Protein AF-B4WHK4-F1 (afdb_monomer_lite)

Foldseek 3Di:
DDDDDDDDDDDPDDDDDPPDPPPDPQPKDFLDAAPVRWTKIWRPAQWDAPALQKIWTWIDTNRDIFTWIWRLPDQIWIAGPVVRDIGGDPDSSNSSVNQLNNQLSNLVDCPPDDFDKDKWWQDDPQWFWASGVVHDTLDTDHDGDIFIWGDDGPQWTWGCVSVGITITGVVRIHD

pLDDT: mean 80.46, std 17.61, range [37.16, 96.94]

Radius of gyration: 24.94 Å; chains: 1; bounding box: 74×71×62 Å

Sequence (175 aa):
MNSISKLFASCIGLTVGYAAPAIAQSNTYYAGQATGGQSVVVDLDSIYSIDRDDTRFIYFFAGEPIPSQAHCAGGGAWTTLDDGIVRTPQSQATRNMLNVVCSYSTYESAAPSVVSRQAALVNAPPSNIRATPNGRILCTIRTRSYIDVYGYSAGWYSTDACSQAGVIHESQVQF

Secondary structure (DSSP, 8-state):
---------------------------EEEEEE-TTS-EEEEEEEEEEESSSSEEEEEEEETTEEEEEEEETTTT-EEEETTT--EE---SHHHHHHHHHHHHTGGGG---SSSSPEEEEEE-SSSEEEESSTTS-EEEEE-S--EEEEEEEETTEEEE-TTSS-EEEEGGGEE-

Structure (mmCIF, N/CA/C/O backbone):
data_AF-B4WHK4-F1
#
_entry.id   AF-B4WHK4-F1
#
loop_
_atom_site.group_PDB
_atom_site.id
_atom_site.type_symbol
_atom_site.label_atom_id
_atom_site.label_alt_id
_atom_site.label_comp_id
_atom_site.label_asym_id
_atom_site.label_entity_id
_atom_site.label_seq_id
_atom_site.pdbx_PDB_ins_code
_atom_site.Cartn_x
_atom_site.Cartn_y
_atom_sit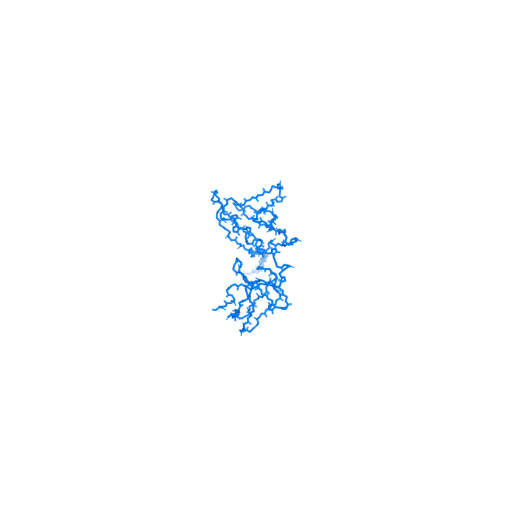e.Cartn_z
_atom_site.occupancy
_atom_site.B_iso_or_equiv
_atom_site.auth_seq_id
_atom_site.auth_comp_id
_atom_site.auth_asym_id
_atom_site.auth_atom_id
_atom_site.pdbx_PDB_model_num
ATOM 1 N N . MET A 1 1 ? -51.628 -58.028 -39.550 1.00 39.06 1 MET A N 1
ATOM 2 C CA . MET A 1 1 ? -50.495 -57.579 -40.385 1.00 39.06 1 MET A CA 1
ATOM 3 C C . MET A 1 1 ? -50.449 -56.058 -40.348 1.00 39.06 1 MET A C 1
ATOM 5 O O . MET A 1 1 ? -51.436 -55.439 -40.707 1.00 39.06 1 MET A O 1
ATOM 9 N N . ASN A 1 2 ? -49.319 -55.536 -39.862 1.00 40.66 2 ASN A N 1
ATOM 10 C CA . ASN A 1 2 ? -48.691 -54.223 -40.076 1.00 40.66 2 ASN A CA 1
ATOM 11 C C . ASN A 1 2 ? -49.463 -52.923 -39.772 1.00 40.66 2 ASN A C 1
ATOM 13 O O . ASN A 1 2 ? -50.357 -52.547 -40.514 1.00 40.66 2 ASN A O 1
ATOM 17 N N . SER A 1 3 ? -48.956 -52.129 -38.817 1.00 37.16 3 SER A N 1
ATOM 18 C CA . SER A 1 3 ? -48.215 -50.900 -39.165 1.00 37.16 3 SER A CA 1
ATOM 19 C C . SER A 1 3 ? -47.486 -50.313 -37.943 1.00 37.16 3 SER A C 1
ATOM 21 O O . SER A 1 3 ? -48.076 -50.136 -36.881 1.00 37.16 3 SER A O 1
ATOM 23 N N . ILE A 1 4 ? -46.188 -50.050 -38.108 1.00 49.72 4 ILE A N 1
ATOM 24 C CA . ILE A 1 4 ? -45.263 -49.455 -37.134 1.00 49.72 4 ILE A CA 1
ATOM 25 C C . ILE A 1 4 ? -45.229 -47.944 -37.388 1.00 49.72 4 ILE A C 1
ATOM 27 O O . ILE A 1 4 ? -44.871 -47.530 -38.491 1.00 49.72 4 ILE A O 1
ATOM 31 N N . SER A 1 5 ? -45.519 -47.129 -36.370 1.00 44.81 5 SER A N 1
ATOM 32 C CA . SER A 1 5 ? -45.348 -45.669 -36.423 1.00 44.81 5 SER A CA 1
ATOM 33 C C . SER A 1 5 ? -44.220 -45.228 -35.493 1.00 44.81 5 SER A C 1
ATOM 35 O O . SER A 1 5 ? -44.163 -45.601 -34.324 1.00 44.81 5 SER A O 1
ATOM 37 N N . LYS A 1 6 ? -43.286 -44.481 -36.084 1.00 42.25 6 LYS A N 1
ATOM 38 C CA . LYS A 1 6 ? -41.958 -44.125 -35.580 1.00 42.25 6 LYS A CA 1
ATOM 39 C C . LYS A 1 6 ? -41.978 -43.002 -34.534 1.00 42.25 6 LYS A C 1
ATOM 41 O O . LYS A 1 6 ? -42.773 -42.072 -34.612 1.00 42.25 6 LYS A O 1
ATOM 46 N N . LEU A 1 7 ? -41.007 -43.110 -33.627 1.00 47.09 7 LEU A N 1
ATOM 47 C CA . LEU A 1 7 ? -40.487 -42.112 -32.690 1.00 47.09 7 LEU A CA 1
ATOM 48 C C . LEU A 1 7 ? -40.193 -40.744 -33.324 1.00 47.09 7 LEU A C 1
ATOM 50 O O . LEU A 1 7 ? -39.563 -40.690 -34.375 1.00 47.09 7 LEU A O 1
ATOM 54 N N . PHE A 1 8 ? -40.483 -39.674 -32.578 1.00 41.47 8 PHE A N 1
ATOM 55 C CA . PHE A 1 8 ? -39.642 -38.474 -32.485 1.00 41.47 8 PHE A CA 1
ATOM 56 C C . PHE A 1 8 ? -39.793 -37.883 -31.075 1.00 41.47 8 PHE A C 1
ATOM 58 O O . PHE A 1 8 ? -40.781 -37.222 -30.769 1.00 41.47 8 PHE A O 1
ATOM 65 N N . ALA A 1 9 ? -38.825 -38.156 -30.198 1.00 45.78 9 ALA A N 1
ATOM 66 C CA . ALA A 1 9 ? -38.686 -37.472 -28.915 1.00 45.78 9 ALA A CA 1
ATOM 67 C C . ALA A 1 9 ? -37.646 -36.356 -29.087 1.00 45.78 9 ALA A C 1
ATOM 69 O O . ALA A 1 9 ? -36.465 -36.630 -29.291 1.00 45.78 9 ALA A O 1
ATOM 70 N N . SER A 1 10 ? -38.099 -35.102 -29.064 1.00 43.84 10 SER A N 1
ATOM 71 C CA . SER A 1 10 ? -37.236 -33.919 -29.078 1.00 43.84 10 SER A CA 1
ATOM 72 C C . SER A 1 10 ? -36.939 -33.522 -27.631 1.00 43.84 10 SER A C 1
ATOM 74 O O . SER A 1 10 ? -37.796 -32.970 -26.943 1.00 43.84 10 SER A O 1
ATOM 76 N N . CYS A 1 11 ? -35.743 -33.853 -27.144 1.00 45.47 11 CYS A N 1
ATOM 77 C CA . CYS A 1 11 ? -35.253 -33.368 -25.858 1.00 45.47 11 CYS A CA 1
ATOM 78 C C . CYS A 1 11 ? -34.652 -31.973 -26.054 1.00 45.47 11 CYS A C 1
ATOM 80 O O . CYS A 1 11 ? -33.528 -31.834 -26.535 1.00 45.47 11 CYS A O 1
ATOM 82 N N . ILE A 1 12 ? -35.399 -30.937 -25.675 1.00 55.78 12 ILE A N 1
ATOM 83 C CA . ILE A 1 12 ? -34.874 -29.577 -25.536 1.00 55.78 12 ILE A CA 1
ATOM 84 C C . ILE A 1 12 ? -34.046 -29.547 -24.246 1.00 55.78 12 ILE A C 1
ATOM 86 O O . ILE A 1 12 ? -34.584 -29.450 -23.145 1.00 55.78 12 ILE A O 1
ATOM 90 N N . GLY A 1 13 ? -32.728 -29.690 -24.378 1.00 50.22 13 GLY A N 1
ATOM 91 C CA . GLY A 1 13 ? -31.787 -29.476 -23.284 1.00 50.22 13 GLY A CA 1
ATOM 92 C C . GLY A 1 13 ? -31.571 -27.981 -23.065 1.00 50.22 13 GLY A C 1
ATOM 93 O O . GLY A 1 13 ? -30.821 -27.353 -23.805 1.00 50.22 13 GLY A O 1
ATOM 94 N N . LEU A 1 14 ? -32.220 -27.407 -22.053 1.00 49.81 14 LEU A N 1
ATOM 95 C CA . LEU A 1 14 ? -31.873 -26.084 -21.531 1.00 49.81 14 LEU A CA 1
ATOM 96 C C . LEU A 1 14 ? -30.615 -26.225 -20.667 1.00 49.81 14 LEU A C 1
ATOM 98 O O . LEU A 1 14 ? -30.662 -26.706 -19.537 1.00 49.81 14 LEU A O 1
ATOM 102 N N . THR A 1 15 ? -29.473 -25.833 -21.222 1.00 52.47 15 THR A N 1
ATOM 103 C CA . THR A 1 15 ? -28.212 -25.728 -20.489 1.00 52.47 15 THR A CA 1
ATOM 104 C C . THR A 1 15 ? -28.286 -24.548 -19.524 1.00 52.47 15 THR A C 1
ATOM 106 O O . THR A 1 15 ? -28.320 -23.394 -19.952 1.00 52.47 15 THR A O 1
ATOM 109 N N . VAL A 1 16 ? -28.292 -24.826 -18.221 1.00 58.59 16 VAL A N 1
ATOM 110 C CA . VAL A 1 16 ? -28.062 -23.814 -17.185 1.00 58.59 16 VAL A CA 1
ATOM 111 C C . VAL A 1 16 ? -26.596 -23.395 -17.285 1.00 58.59 16 VAL A C 1
ATOM 113 O O . VAL A 1 16 ? -25.696 -24.161 -16.948 1.00 58.59 16 VAL A O 1
ATOM 116 N N . GLY A 1 17 ? -26.348 -22.196 -17.811 1.00 47.41 17 GLY A N 1
ATOM 117 C CA . GLY A 1 17 ? -25.025 -21.587 -17.792 1.00 47.41 17 GLY A CA 1
ATOM 118 C C . GLY A 1 17 ? -24.651 -21.244 -16.354 1.00 47.41 17 GLY A C 1
ATOM 119 O O . GLY A 1 17 ? -25.132 -20.255 -15.809 1.00 47.41 17 GLY A O 1
ATOM 120 N N . TYR A 1 18 ? -23.806 -22.062 -15.730 1.00 52.00 18 TYR A N 1
ATOM 121 C CA . TYR A 1 18 ? -23.147 -21.697 -14.482 1.00 52.00 18 TYR A CA 1
ATOM 122 C C . TYR A 1 18 ? -22.094 -20.633 -14.801 1.00 52.00 18 TYR A C 1
ATOM 124 O O . TYR A 1 18 ? -20.987 -20.948 -15.234 1.00 52.00 18 TYR A O 1
ATOM 132 N N . ALA A 1 19 ? -22.439 -19.360 -14.604 1.00 55.88 19 ALA A N 1
ATOM 133 C CA . ALA A 1 19 ? -21.425 -18.334 -14.427 1.00 55.88 19 ALA A CA 1
ATOM 134 C C . ALA A 1 19 ? -20.733 -18.628 -13.090 1.00 55.88 19 ALA A C 1
ATOM 136 O O . ALA A 1 19 ? -21.311 -18.415 -12.025 1.00 55.88 19 ALA A O 1
ATOM 137 N N . ALA A 1 20 ? -19.524 -19.191 -13.137 1.00 60.72 20 ALA A N 1
ATOM 138 C CA . ALA A 1 20 ? -18.687 -19.256 -11.949 1.00 60.72 20 ALA A CA 1
ATOM 139 C C . ALA A 1 20 ? -18.451 -17.812 -11.468 1.00 60.72 20 ALA A C 1
ATOM 141 O O . ALA A 1 20 ? -18.127 -16.957 -12.301 1.00 60.72 20 ALA A O 1
ATOM 142 N N . PRO A 1 21 ? -18.630 -17.504 -10.172 1.00 52.78 21 PRO A N 1
ATOM 143 C CA . PRO A 1 21 ? -18.274 -16.190 -9.668 1.00 52.78 21 PRO A CA 1
ATOM 144 C C . PRO A 1 21 ? -16.786 -15.970 -9.949 1.00 52.78 21 PRO A C 1
ATOM 146 O O . PRO A 1 21 ? -15.952 -16.820 -9.629 1.00 52.78 21 PRO A O 1
ATOM 149 N N . ALA A 1 22 ? -16.450 -14.848 -10.584 1.00 56.62 22 ALA A N 1
ATOM 150 C CA . ALA A 1 22 ? -15.069 -14.413 -10.675 1.00 56.62 22 ALA A CA 1
ATOM 151 C C . ALA A 1 22 ? -14.597 -14.144 -9.243 1.00 56.62 22 ALA A C 1
ATOM 153 O O . ALA A 1 22 ? -15.043 -13.194 -8.603 1.00 56.62 22 ALA A O 1
ATOM 154 N N . ILE A 1 23 ? -13.749 -15.023 -8.714 1.00 43.94 23 ILE A N 1
ATOM 155 C CA . ILE A 1 23 ? -13.112 -14.800 -7.422 1.00 43.94 23 ILE A CA 1
ATOM 156 C C . ILE A 1 23 ? -12.116 -13.665 -7.664 1.00 43.94 23 ILE A C 1
ATOM 158 O O . ILE A 1 23 ? -11.075 -13.879 -8.286 1.00 43.94 23 ILE A O 1
ATOM 162 N N . ALA A 1 24 ? -12.456 -12.442 -7.251 1.00 46.34 24 ALA A N 1
ATOM 163 C CA . ALA A 1 24 ? -11.467 -11.381 -7.156 1.00 46.34 24 ALA A CA 1
ATOM 164 C C . ALA A 1 24 ? -10.375 -11.889 -6.203 1.00 46.34 24 ALA A C 1
ATOM 166 O O . ALA A 1 24 ? -10.673 -12.243 -5.062 1.00 46.34 24 ALA A O 1
ATOM 167 N N . GLN A 1 25 ? -9.133 -12.015 -6.681 1.00 48.94 25 GLN A N 1
ATOM 168 C CA . GLN A 1 25 ? -7.995 -12.257 -5.799 1.00 48.94 25 GLN A CA 1
ATOM 169 C C . GLN A 1 25 ? -7.864 -11.019 -4.915 1.00 48.94 25 GLN A C 1
ATOM 171 O O . GLN A 1 25 ? -7.258 -10.043 -5.336 1.00 48.94 25 GLN A O 1
ATOM 176 N N . SER A 1 26 ? -8.479 -11.023 -3.733 1.00 60.59 26 SER A N 1
ATOM 177 C CA . SER A 1 26 ? -8.303 -9.930 -2.785 1.00 60.59 26 SER A CA 1
ATOM 178 C C . SER A 1 26 ? -6.875 -10.013 -2.266 1.00 60.59 26 SER A C 1
ATOM 180 O O . SER A 1 26 ? -6.531 -10.940 -1.523 1.00 60.59 26 SER A O 1
ATOM 182 N N . ASN A 1 27 ? -6.024 -9.093 -2.702 1.00 83.81 27 ASN A N 1
ATOM 183 C CA . ASN A 1 27 ? -4.666 -9.015 -2.214 1.00 83.81 27 ASN A CA 1
ATOM 184 C C . ASN A 1 27 ? -4.686 -8.399 -0.821 1.00 83.81 27 ASN A C 1
ATOM 186 O O . ASN A 1 27 ? -4.831 -7.193 -0.660 1.00 83.81 27 ASN A O 1
ATOM 190 N N . THR A 1 28 ? -4.604 -9.236 0.205 1.00 87.94 28 THR A N 1
ATOM 191 C CA . THR A 1 28 ? -4.795 -8.786 1.584 1.00 87.94 28 THR A CA 1
ATOM 192 C C . THR A 1 28 ? -3.549 -8.961 2.431 1.00 87.94 28 THR A C 1
ATOM 194 O O . THR A 1 28 ? -2.859 -9.974 2.329 1.00 87.94 28 THR A O 1
ATOM 197 N N . TYR A 1 29 ? -3.318 -8.029 3.352 1.00 87.50 29 TYR A N 1
ATOM 198 C CA . TYR A 1 29 ? -2.303 -8.142 4.395 1.00 87.50 29 TYR A CA 1
ATOM 199 C C . TYR A 1 29 ? -2.949 -8.394 5.755 1.00 87.50 29 TYR A C 1
ATOM 201 O O . TYR A 1 29 ? -3.704 -7.566 6.265 1.00 87.50 29 TYR A O 1
ATOM 209 N N . TYR A 1 30 ? -2.623 -9.528 6.374 1.00 90.25 30 TYR A N 1
ATOM 210 C CA . TYR A 1 30 ? -3.036 -9.823 7.742 1.00 90.25 30 TYR A CA 1
ATOM 211 C C . TYR A 1 30 ? -2.176 -9.031 8.734 1.00 90.25 30 TYR A C 1
ATOM 213 O O . TYR A 1 30 ? -1.022 -9.375 8.984 1.00 90.25 30 TYR A O 1
ATOM 221 N N . ALA A 1 31 ? -2.742 -7.974 9.317 1.00 90.44 31 ALA A N 1
ATOM 222 C CA . ALA A 1 31 ? -2.016 -7.098 10.232 1.00 90.44 31 ALA A CA 1
ATOM 223 C C . ALA A 1 31 ? -1.901 -7.679 11.653 1.00 90.44 31 ALA A C 1
ATOM 225 O O . ALA A 1 31 ? -0.994 -7.308 12.403 1.00 90.44 31 ALA A O 1
ATOM 226 N N . GLY A 1 32 ? -2.795 -8.602 12.023 1.00 91.06 32 GLY A N 1
ATOM 227 C CA . GLY A 1 32 ? -2.813 -9.284 13.317 1.00 91.06 32 GLY A CA 1
ATOM 228 C C . GLY A 1 32 ? -4.202 -9.294 13.950 1.00 91.06 32 GLY A C 1
ATOM 229 O O . GLY A 1 32 ? -5.205 -9.047 13.283 1.00 91.06 32 GLY A O 1
ATOM 230 N N . GLN A 1 33 ? -4.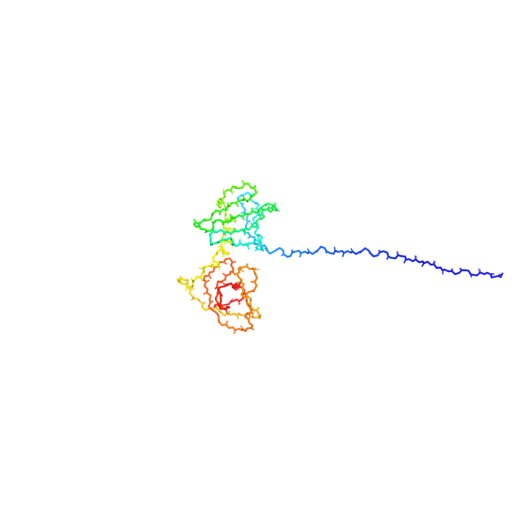254 -9.546 15.259 1.00 92.19 33 GLN A N 1
ATOM 231 C CA . GLN A 1 33 ? -5.472 -9.373 16.050 1.00 92.19 33 GLN A CA 1
ATOM 232 C C . GLN A 1 33 ? -5.424 -8.096 16.889 1.00 92.19 33 GLN A C 1
ATOM 234 O O . GLN A 1 33 ? -4.397 -7.756 17.483 1.00 92.19 33 GLN A O 1
ATOM 239 N N . ALA A 1 34 ? -6.548 -7.387 16.927 1.00 90.62 34 ALA A N 1
ATOM 240 C CA . ALA A 1 34 ? -6.753 -6.253 17.810 1.00 90.62 34 ALA A CA 1
ATOM 241 C C . ALA A 1 34 ? -6.881 -6.701 19.274 1.00 90.62 34 ALA A C 1
ATOM 243 O O . ALA A 1 34 ? -7.018 -7.885 19.573 1.00 90.62 34 ALA A O 1
ATOM 244 N N . THR A 1 35 ? -6.899 -5.738 20.198 1.00 87.75 35 THR A N 1
ATOM 245 C CA . THR A 1 35 ? -7.015 -5.990 21.645 1.00 87.75 35 THR A CA 1
ATOM 246 C C . THR A 1 35 ? -8.254 -6.817 22.021 1.00 87.75 35 THR A C 1
ATOM 248 O O . THR A 1 35 ? -8.216 -7.547 23.003 1.00 87.75 35 THR A O 1
ATOM 251 N N . GLY A 1 36 ? -9.334 -6.745 21.234 1.00 86.81 36 GLY A N 1
ATOM 252 C CA . GLY A 1 36 ? -10.548 -7.545 21.434 1.00 86.81 36 GLY A CA 1
ATOM 253 C C . GLY A 1 36 ? -10.540 -8.935 20.777 1.00 86.81 36 GLY A C 1
ATOM 254 O O . GLY A 1 36 ? -11.564 -9.611 20.806 1.00 86.81 36 GLY A O 1
ATOM 255 N N . GLY A 1 37 ? -9.429 -9.363 20.165 1.00 88.31 37 GLY A N 1
ATOM 256 C CA . GLY A 1 37 ? -9.297 -10.660 19.484 1.00 88.31 37 GLY A CA 1
ATOM 257 C C . GLY A 1 37 ? -9.814 -10.694 18.040 1.00 88.31 37 GLY A C 1
ATOM 258 O O . GLY A 1 37 ? -9.714 -11.714 17.363 1.00 88.31 37 GLY A O 1
ATOM 259 N N . GLN A 1 38 ? -10.358 -9.592 17.522 1.00 92.69 38 GLN A N 1
ATOM 260 C CA . GLN A 1 38 ? -10.794 -9.515 16.128 1.00 92.69 38 GLN A CA 1
ATOM 261 C C . GLN A 1 38 ? -9.598 -9.340 15.193 1.00 92.69 38 GLN A C 1
ATOM 263 O O . GLN A 1 38 ? -8.680 -8.564 15.469 1.00 92.69 38 GLN A O 1
ATOM 268 N N . SER A 1 39 ? -9.627 -10.031 14.057 1.00 91.75 39 SER A N 1
ATOM 269 C CA . SER A 1 39 ? -8.630 -9.858 13.004 1.00 91.75 39 SER A CA 1
ATOM 270 C C . SER A 1 39 ? -8.723 -8.476 12.362 1.00 91.75 39 SER A C 1
ATOM 272 O O . SER A 1 39 ? -9.817 -7.975 12.099 1.00 91.75 39 SER A O 1
ATOM 274 N N . VAL A 1 40 ? -7.551 -7.904 12.088 1.00 95.38 40 VAL A N 1
ATOM 275 C CA . VAL A 1 40 ? -7.356 -6.703 11.274 1.00 95.38 40 VAL A CA 1
ATOM 276 C C . VAL A 1 40 ? -6.673 -7.136 9.984 1.00 95.38 40 VAL A C 1
ATOM 278 O O . VAL A 1 40 ? -5.562 -7.674 10.013 1.00 95.38 40 VAL A O 1
ATOM 281 N N . VAL A 1 41 ? -7.336 -6.914 8.855 1.00 94.44 41 VAL A N 1
ATOM 282 C CA . VAL A 1 41 ? -6.836 -7.298 7.529 1.00 94.44 41 VAL A CA 1
ATOM 283 C C . VAL A 1 41 ? -6.902 -6.090 6.614 1.00 94.44 41 VAL A C 1
ATOM 285 O O . VAL A 1 41 ? -7.940 -5.457 6.538 1.00 94.44 41 VAL A O 1
ATOM 288 N N . VAL A 1 42 ? -5.823 -5.746 5.924 1.00 93.50 42 VAL A N 1
ATOM 289 C CA . VAL A 1 42 ? -5.799 -4.618 4.982 1.00 93.50 42 VAL A CA 1
ATOM 290 C C . VAL A 1 42 ? -6.035 -5.137 3.575 1.00 93.50 42 VAL A C 1
ATOM 292 O O . VAL A 1 42 ? -5.371 -6.091 3.177 1.00 93.50 42 VAL A O 1
ATOM 295 N N . ASP A 1 43 ? -6.939 -4.511 2.827 1.00 92.38 43 ASP A N 1
ATOM 296 C CA . ASP A 1 43 ? -7.030 -4.694 1.380 1.00 92.38 43 ASP A CA 1
ATOM 297 C C . ASP A 1 43 ? -5.909 -3.885 0.719 1.00 92.38 43 ASP A C 1
ATOM 299 O O . ASP A 1 43 ? -5.954 -2.656 0.679 1.00 92.38 43 ASP A O 1
ATOM 303 N N . LEU A 1 44 ? -4.868 -4.563 0.246 1.00 84.62 44 LEU A N 1
ATOM 304 C CA . LEU A 1 44 ? -3.687 -3.923 -0.329 1.00 84.62 44 LEU A CA 1
ATOM 305 C C . LEU A 1 44 ? -3.984 -3.278 -1.681 1.00 84.62 44 LEU A C 1
ATOM 307 O O . LEU A 1 44 ? -3.334 -2.295 -2.030 1.00 84.62 44 LEU A O 1
ATOM 311 N N . ASP A 1 45 ? -4.974 -3.787 -2.415 1.00 84.31 45 ASP A N 1
ATOM 312 C CA . ASP A 1 45 ? -5.368 -3.226 -3.708 1.00 84.31 45 ASP A CA 1
ATOM 313 C C . ASP A 1 45 ? -6.189 -1.937 -3.538 1.00 84.31 45 ASP A C 1
ATOM 315 O O . ASP A 1 45 ? -6.263 -1.115 -4.452 1.00 84.31 45 ASP A O 1
ATOM 319 N N . SER A 1 46 ? -6.767 -1.723 -2.351 1.00 88.50 46 SER A N 1
ATOM 320 C CA . SER A 1 46 ? -7.486 -0.492 -2.006 1.00 88.50 46 SER A CA 1
ATOM 321 C C . SER A 1 46 ? -6.572 0.684 -1.643 1.00 88.50 46 SER A C 1
ATOM 323 O O . SER A 1 46 ? -7.062 1.804 -1.478 1.00 88.50 46 SER A O 1
ATOM 325 N N . ILE A 1 47 ? -5.264 0.443 -1.481 1.00 88.00 47 ILE A N 1
ATOM 326 C CA . ILE A 1 47 ? -4.329 1.459 -1.003 1.00 88.00 47 ILE A CA 1
ATOM 327 C C . ILE A 1 47 ? -3.973 2.418 -2.139 1.00 88.00 47 ILE A C 1
ATOM 329 O O . ILE A 1 47 ? -3.358 2.030 -3.134 1.00 88.00 47 ILE A O 1
ATOM 333 N N . TYR A 1 48 ? -4.288 3.698 -1.957 1.00 83.94 48 TYR A N 1
ATOM 334 C CA . TYR A 1 48 ? -3.817 4.762 -2.836 1.00 83.94 48 TYR A CA 1
ATOM 335 C C . TYR A 1 48 ? -3.484 6.032 -2.052 1.00 83.94 48 TYR A C 1
ATOM 337 O O . TYR A 1 48 ? -4.238 6.476 -1.182 1.00 83.94 48 TYR A O 1
ATOM 345 N N . SER A 1 49 ? -2.339 6.624 -2.371 1.00 81.88 49 SER A N 1
ATOM 346 C CA . SER A 1 49 ? -1.890 7.885 -1.784 1.00 81.88 49 SER A CA 1
ATOM 347 C C . SER A 1 49 ? -2.755 9.036 -2.301 1.00 81.88 49 SER A C 1
ATOM 349 O O . SER A 1 49 ? -3.055 9.098 -3.495 1.00 81.88 49 SER A O 1
ATOM 351 N N . ILE A 1 50 ? -3.188 9.921 -1.403 1.00 79.06 50 ILE A N 1
ATOM 352 C CA . ILE A 1 50 ? -3.822 11.195 -1.773 1.00 79.06 50 ILE A CA 1
ATOM 353 C C . ILE A 1 50 ? -2.735 12.256 -1.935 1.00 79.06 50 ILE A C 1
ATOM 355 O O . ILE A 1 50 ? -2.729 12.996 -2.914 1.00 79.06 50 ILE A O 1
ATOM 359 N N . ASP A 1 51 ? -1.813 12.295 -0.976 1.00 74.88 51 ASP A N 1
ATOM 360 C CA . ASP A 1 51 ? -0.596 13.091 -0.999 1.00 74.88 51 ASP A CA 1
ATOM 361 C C . ASP A 1 51 ? 0.506 12.369 -0.194 1.00 74.88 51 ASP A C 1
ATOM 363 O O . ASP A 1 51 ? 0.405 11.173 0.098 1.00 74.88 51 ASP A O 1
ATOM 367 N N . ARG A 1 52 ? 1.595 13.075 0.128 1.00 68.25 52 ARG A N 1
ATOM 368 C CA . ARG A 1 52 ? 2.743 12.511 0.857 1.00 68.25 52 ARG A CA 1
ATOM 369 C C . ARG A 1 52 ? 2.375 12.032 2.268 1.00 68.25 52 ARG A C 1
ATOM 371 O O . ARG A 1 52 ? 2.982 11.082 2.775 1.00 68.25 52 ARG A O 1
ATOM 378 N N . ASP A 1 53 ? 1.404 12.691 2.886 1.00 82.25 53 ASP A N 1
ATOM 379 C CA . ASP A 1 53 ? 1.075 12.557 4.297 1.00 82.25 53 ASP A CA 1
ATOM 380 C C . ASP A 1 53 ? -0.243 11.804 4.508 1.00 82.25 53 ASP A C 1
ATOM 382 O O . ASP A 1 53 ? -0.465 11.288 5.601 1.00 82.25 53 ASP A O 1
ATOM 386 N N . ASP A 1 54 ? -1.073 11.665 3.473 1.00 86.19 54 ASP A N 1
ATOM 387 C CA . ASP A 1 54 ? -2.381 11.026 3.530 1.00 86.19 54 ASP A CA 1
ATOM 388 C C . ASP A 1 54 ? -2.534 9.875 2.524 1.00 86.19 54 ASP A C 1
ATOM 390 O O . ASP A 1 54 ? -2.308 10.007 1.320 1.00 86.19 54 ASP A O 1
ATOM 394 N N . THR A 1 55 ? -2.974 8.711 3.005 1.00 89.19 55 THR A N 1
ATOM 395 C CA . THR A 1 55 ? -3.212 7.515 2.175 1.00 89.19 55 THR A CA 1
ATOM 396 C C . THR A 1 55 ? -4.575 6.914 2.462 1.00 89.19 55 THR A C 1
ATOM 398 O O . THR A 1 55 ? -4.903 6.626 3.611 1.00 89.19 55 THR A O 1
ATOM 401 N N . ARG A 1 56 ? -5.376 6.689 1.421 1.00 93.31 56 ARG A N 1
ATOM 402 C CA . ARG A 1 56 ? -6.655 5.985 1.541 1.00 93.31 56 ARG A CA 1
ATOM 403 C C . ARG A 1 56 ? -6.471 4.490 1.402 1.00 93.31 56 ARG A C 1
ATOM 405 O O . ARG A 1 56 ? -5.623 4.029 0.648 1.00 93.31 56 ARG A O 1
ATOM 412 N N . PHE A 1 57 ? -7.275 3.757 2.158 1.00 94.62 57 PHE A N 1
ATOM 413 C CA . PHE A 1 57 ? -7.266 2.305 2.204 1.00 94.62 57 PHE A CA 1
ATOM 414 C C . PHE A 1 57 ? -8.587 1.784 2.775 1.00 94.62 57 PHE A C 1
ATOM 416 O O . PHE A 1 57 ? -9.357 2.516 3.397 1.00 94.62 57 PHE A O 1
ATOM 423 N N . ILE A 1 58 ? -8.831 0.496 2.592 1.00 95.62 58 ILE A N 1
ATOM 424 C CA . ILE A 1 58 ? -9.893 -0.270 3.232 1.00 95.62 58 ILE A CA 1
ATOM 425 C C . ILE A 1 58 ? -9.216 -1.326 4.104 1.00 95.62 58 ILE A C 1
ATOM 427 O O . ILE A 1 58 ? -8.294 -2.024 3.673 1.00 95.62 58 ILE A O 1
ATOM 431 N N . TYR A 1 59 ? -9.671 -1.452 5.348 1.00 95.81 59 TYR A N 1
ATOM 432 C CA . TYR A 1 59 ? -9.313 -2.581 6.201 1.00 95.81 59 TYR A CA 1
ATOM 433 C C . TYR A 1 59 ? -10.566 -3.285 6.702 1.00 95.81 59 TYR A C 1
ATOM 435 O O . TYR A 1 59 ? -11.602 -2.664 6.899 1.00 95.81 59 TYR A O 1
ATOM 443 N N . PHE A 1 60 ? -10.467 -4.585 6.926 1.00 95.44 60 PHE A N 1
ATOM 444 C CA . PHE A 1 60 ? -11.507 -5.396 7.522 1.00 95.44 60 PHE A CA 1
ATOM 445 C C . PHE A 1 60 ? -11.268 -5.514 9.022 1.00 95.44 60 PHE A C 1
ATOM 447 O O . PHE A 1 60 ? -10.179 -5.908 9.457 1.00 95.44 60 PHE A O 1
ATOM 454 N N . PHE A 1 61 ? -12.299 -5.222 9.807 1.00 93.69 61 PHE A N 1
ATOM 455 C CA . PHE A 1 61 ? -12.333 -5.474 11.243 1.00 93.69 61 PHE A CA 1
ATOM 456 C C . PHE A 1 61 ? -13.506 -6.389 11.552 1.00 93.69 61 PHE A C 1
ATOM 458 O O . PHE A 1 61 ? -14.642 -6.074 11.220 1.00 93.69 61 PHE A O 1
ATOM 465 N N . ALA A 1 62 ? -13.234 -7.544 12.161 1.00 88.56 62 ALA A N 1
ATOM 466 C CA . ALA A 1 62 ? -14.259 -8.569 12.388 1.00 88.56 62 ALA A CA 1
ATOM 467 C C . ALA A 1 62 ? -14.991 -9.028 11.102 1.00 88.56 62 ALA A C 1
ATOM 469 O O . ALA A 1 62 ? -16.112 -9.518 11.176 1.00 88.56 62 ALA A O 1
ATOM 470 N N . GLY A 1 63 ? -14.349 -8.889 9.935 1.00 86.69 63 GLY A N 1
ATOM 471 C CA . GLY A 1 63 ? -14.923 -9.220 8.626 1.00 86.69 63 GLY A CA 1
ATOM 472 C C . GLY A 1 63 ? -15.646 -8.064 7.928 1.00 86.69 63 GLY A C 1
ATOM 473 O O . GLY A 1 63 ? -15.916 -8.175 6.737 1.00 86.69 63 GLY A O 1
ATOM 474 N N . GLU A 1 64 ? -15.887 -6.947 8.615 1.00 92.69 64 GLU A N 1
ATOM 475 C CA . GLU A 1 64 ? -16.556 -5.777 8.039 1.00 92.69 64 GLU A CA 1
ATOM 476 C C . GLU A 1 64 ? -15.543 -4.828 7.386 1.00 92.69 64 GLU A C 1
ATOM 478 O O . GLU A 1 64 ? -14.552 -4.483 8.041 1.00 92.69 64 GLU A O 1
ATOM 483 N N . PRO A 1 65 ? -15.752 -4.401 6.125 1.00 95.38 65 PRO A N 1
ATOM 484 C CA . PRO A 1 65 ? -14.881 -3.442 5.459 1.00 95.38 65 PRO A CA 1
ATOM 485 C C . PRO A 1 65 ? -15.075 -2.040 6.039 1.00 95.38 65 PRO A C 1
ATOM 487 O O . PRO A 1 65 ? -16.194 -1.552 6.159 1.00 95.38 65 PRO A O 1
ATOM 490 N N . ILE A 1 66 ? -13.968 -1.372 6.343 1.00 96.19 66 ILE A N 1
ATOM 491 C CA . ILE A 1 66 ? -13.938 -0.028 6.911 1.00 96.19 66 ILE A CA 1
ATOM 492 C C . ILE A 1 66 ? -13.074 0.858 6.005 1.00 96.19 66 ILE A C 1
ATOM 494 O O . ILE A 1 66 ? -11.840 0.760 6.037 1.00 96.19 66 ILE A O 1
ATOM 498 N N . PRO A 1 67 ? -13.689 1.730 5.187 1.00 96.69 67 PRO A N 1
ATOM 499 C CA . PRO A 1 67 ? -12.970 2.730 4.408 1.00 96.69 67 PRO A CA 1
ATOM 500 C C . PRO A 1 67 ? -12.293 3.744 5.332 1.00 96.69 67 PRO A C 1
ATOM 502 O O . PRO A 1 67 ? -12.882 4.230 6.300 1.00 96.69 67 PRO A O 1
ATOM 505 N N . SER A 1 68 ? -11.029 4.058 5.070 1.00 96.94 68 SER A N 1
ATOM 506 C CA . SER A 1 68 ? -10.209 4.873 5.966 1.00 96.94 68 SER A CA 1
ATOM 507 C C . SER A 1 68 ? -9.154 5.695 5.236 1.00 96.94 68 SER A C 1
ATOM 509 O O . SER A 1 68 ? -8.749 5.389 4.115 1.00 96.94 68 SER A O 1
ATOM 511 N N . GLN A 1 69 ? -8.695 6.750 5.903 1.00 95.12 69 GLN A N 1
ATOM 512 C CA . GLN A 1 69 ? -7.564 7.570 5.485 1.00 95.12 69 GLN A CA 1
ATOM 513 C C . GLN A 1 69 ? -6.516 7.585 6.594 1.00 95.12 69 GLN A C 1
ATOM 515 O O . GLN A 1 69 ? -6.790 8.041 7.700 1.00 95.12 69 GLN A O 1
ATOM 520 N N . ALA A 1 70 ? -5.326 7.069 6.309 1.00 94.44 70 ALA A N 1
ATOM 521 C CA . ALA A 1 70 ? -4.184 7.110 7.205 1.00 94.44 70 ALA A CA 1
ATOM 522 C C . ALA A 1 70 ? -3.475 8.461 7.091 1.00 94.44 70 ALA A C 1
ATOM 524 O O . ALA A 1 70 ? -3.168 8.894 5.985 1.00 94.44 70 ALA A O 1
ATOM 525 N N . HIS A 1 71 ? -3.178 9.054 8.245 1.00 92.56 71 HIS A N 1
ATOM 526 C CA . HIS A 1 71 ? -2.329 10.229 8.408 1.00 92.56 71 HIS A CA 1
ATOM 527 C C . HIS A 1 71 ? -0.911 9.738 8.716 1.00 92.56 71 HIS A C 1
ATOM 529 O O . HIS A 1 71 ? -0.561 9.407 9.855 1.00 92.56 71 HIS A O 1
ATOM 535 N N . CYS A 1 72 ? -0.123 9.602 7.659 1.00 86.38 72 CYS A N 1
ATOM 536 C CA . CYS A 1 72 ? 1.208 9.016 7.645 1.00 86.38 72 CYS A CA 1
ATOM 537 C C . CYS A 1 72 ? 2.302 9.982 8.114 1.00 86.38 72 CYS A C 1
ATOM 539 O O . CYS A 1 72 ? 3.353 9.535 8.580 1.00 86.38 72 CYS A O 1
ATOM 541 N N . ALA A 1 73 ? 2.041 11.291 8.099 1.00 78.94 73 ALA A N 1
ATOM 542 C CA . ALA A 1 73 ? 2.887 12.255 8.788 1.00 78.94 73 ALA A CA 1
ATOM 543 C C . ALA A 1 73 ? 2.805 12.080 10.316 1.00 78.94 73 ALA A C 1
ATOM 545 O O . ALA A 1 73 ? 1.738 12.159 10.920 1.00 78.94 73 ALA A O 1
ATOM 546 N N . GLY A 1 74 ? 3.956 11.894 10.971 1.00 63.22 74 GLY A N 1
ATOM 547 C CA . GLY A 1 74 ? 4.079 12.133 12.415 1.00 63.22 74 GLY A CA 1
ATOM 548 C C . GLY A 1 74 ? 3.659 11.005 13.366 1.00 63.22 74 GLY A C 1
ATOM 549 O O . GLY A 1 74 ? 3.485 11.272 14.552 1.00 63.22 74 GLY A O 1
ATOM 550 N N . GLY A 1 75 ? 3.559 9.750 12.917 1.00 63.06 75 GLY A N 1
ATOM 551 C CA . GLY A 1 75 ? 3.472 8.605 13.843 1.00 63.06 75 GLY A CA 1
ATOM 552 C C . GLY A 1 75 ? 2.104 7.931 13.970 1.00 63.06 75 GLY A C 1
ATOM 553 O O . GLY A 1 75 ? 1.898 7.164 14.910 1.00 63.06 75 GLY A O 1
ATOM 554 N N . GLY A 1 76 ? 1.216 8.136 12.995 1.00 75.44 76 GLY A N 1
ATOM 555 C CA . GLY A 1 76 ? 0.152 7.186 12.684 1.00 75.44 76 GLY A CA 1
ATOM 556 C C . GLY A 1 76 ? -1.141 7.396 13.465 1.00 75.44 76 GLY A C 1
ATOM 557 O O . GLY A 1 76 ? -1.358 6.813 14.527 1.00 75.44 76 GLY A O 1
ATOM 558 N N . ALA A 1 77 ? -2.048 8.148 12.851 1.00 93.44 77 ALA A N 1
ATOM 559 C CA . ALA A 1 77 ? -3.480 8.077 13.109 1.00 93.44 77 ALA A CA 1
ATOM 560 C C . ALA A 1 77 ? -4.199 7.713 11.804 1.00 93.44 77 ALA A C 1
ATOM 562 O O . ALA A 1 77 ? -3.615 7.794 10.724 1.00 93.44 77 ALA A O 1
ATOM 563 N N . TRP A 1 78 ? -5.462 7.318 11.878 1.00 95.75 78 TRP A N 1
ATOM 564 C CA . TRP A 1 78 ? -6.312 7.237 10.694 1.00 95.75 78 TRP A CA 1
ATOM 565 C C . TRP A 1 78 ? -7.708 7.735 11.003 1.00 95.75 78 TRP A C 1
ATOM 567 O O . TRP A 1 78 ? -8.199 7.571 12.116 1.00 95.75 78 TRP A O 1
ATOM 577 N N . THR A 1 79 ? -8.352 8.311 10.004 1.00 96.12 79 THR A N 1
ATOM 578 C CA . THR A 1 79 ? -9.758 8.683 10.060 1.00 96.12 79 THR A CA 1
ATOM 579 C C . THR A 1 79 ? -10.578 7.595 9.386 1.00 96.12 79 THR A C 1
ATOM 581 O O . THR A 1 79 ? -10.308 7.231 8.241 1.00 96.12 79 THR A O 1
ATOM 584 N N . THR A 1 80 ? -11.569 7.053 10.094 1.00 96.31 80 THR A N 1
ATOM 585 C CA . THR A 1 80 ? -12.588 6.191 9.479 1.00 96.31 80 THR A CA 1
ATOM 586 C C . THR A 1 80 ? -13.552 7.074 8.690 1.00 96.31 80 THR A C 1
ATOM 588 O O . THR A 1 80 ? -14.044 8.070 9.210 1.00 96.31 80 THR A O 1
ATOM 591 N N . LEU A 1 81 ? -13.776 6.771 7.410 1.00 93.88 81 LEU A N 1
ATOM 592 C CA . LEU A 1 81 ? -14.503 7.683 6.517 1.00 93.88 81 LEU A CA 1
ATOM 593 C C . LEU A 1 81 ? -16.020 7.658 6.740 1.00 93.88 81 LEU A C 1
ATOM 595 O O . LEU A 1 81 ? -16.681 8.647 6.436 1.00 93.88 81 LEU A O 1
ATOM 599 N N . ASP A 1 82 ? -16.552 6.568 7.294 1.00 90.81 82 ASP A N 1
ATOM 600 C CA . ASP A 1 82 ? -17.987 6.428 7.561 1.00 90.81 82 ASP A CA 1
ATOM 601 C C . ASP A 1 82 ? -18.449 7.289 8.746 1.00 90.81 82 ASP A C 1
ATOM 603 O O . ASP A 1 82 ? -19.537 7.863 8.712 1.00 90.81 82 ASP A O 1
ATOM 607 N N . ASP A 1 83 ? -17.628 7.388 9.797 1.00 92.88 83 ASP A N 1
ATOM 608 C CA . ASP A 1 83 ? -17.951 8.110 11.036 1.00 92.88 83 ASP A CA 1
ATOM 609 C C . ASP A 1 83 ? -17.132 9.404 11.230 1.00 92.88 83 ASP A C 1
ATOM 611 O O . ASP A 1 83 ? -17.447 10.210 12.106 1.00 92.88 83 ASP A O 1
ATOM 615 N N . GLY A 1 84 ? -16.093 9.628 10.420 1.00 93.69 84 GLY A N 1
ATOM 616 C CA . GLY A 1 84 ? -15.185 10.771 10.529 1.00 93.69 84 GLY A CA 1
ATOM 617 C C . GLY A 1 84 ? -14.297 10.750 11.777 1.00 93.69 84 GLY A C 1
ATOM 618 O O . GLY A 1 84 ? -13.681 11.765 12.108 1.00 93.69 84 GLY A O 1
ATOM 619 N N . ILE A 1 85 ? -14.229 9.630 12.502 1.00 94.12 85 ILE A N 1
ATOM 620 C CA . ILE A 1 85 ? -13.515 9.540 13.776 1.00 94.12 85 ILE A CA 1
ATOM 621 C C . ILE A 1 85 ? -12.034 9.259 13.533 1.00 94.12 85 ILE A C 1
ATOM 623 O O . ILE A 1 85 ? -11.660 8.276 12.887 1.00 94.12 85 ILE A O 1
ATOM 627 N N . VAL A 1 86 ? -11.186 10.093 14.140 1.00 95.00 86 VAL A N 1
ATOM 628 C CA . VAL A 1 86 ? -9.735 9.886 14.201 1.00 95.00 86 VAL A CA 1
ATOM 629 C C . VAL A 1 86 ? -9.409 8.809 15.233 1.00 95.00 86 VAL A C 1
ATOM 631 O O . VAL A 1 86 ? -9.816 8.875 16.395 1.00 95.00 86 VAL A O 1
ATOM 634 N N . ARG A 1 87 ? -8.633 7.816 14.814 1.00 94.12 87 ARG A N 1
ATOM 635 C CA . ARG A 1 87 ? -8.216 6.657 15.599 1.00 94.12 87 ARG A CA 1
ATOM 636 C C . ARG A 1 87 ? -6.698 6.591 15.664 1.00 94.12 87 ARG A C 1
ATOM 638 O O . ARG A 1 87 ? -6.002 6.932 14.711 1.00 94.12 87 ARG A O 1
ATOM 645 N N . THR A 1 88 ? -6.188 6.119 16.794 1.00 93.38 88 THR A N 1
ATOM 646 C CA . THR A 1 88 ? -4.760 5.864 17.011 1.00 93.38 88 THR A CA 1
ATOM 647 C C . THR A 1 88 ? -4.535 4.387 17.328 1.00 93.38 88 THR A C 1
ATOM 649 O O . THR A 1 88 ? -5.430 3.739 17.884 1.00 93.38 88 THR A O 1
ATOM 652 N N . PRO A 1 89 ? -3.366 3.810 16.992 1.00 92.56 89 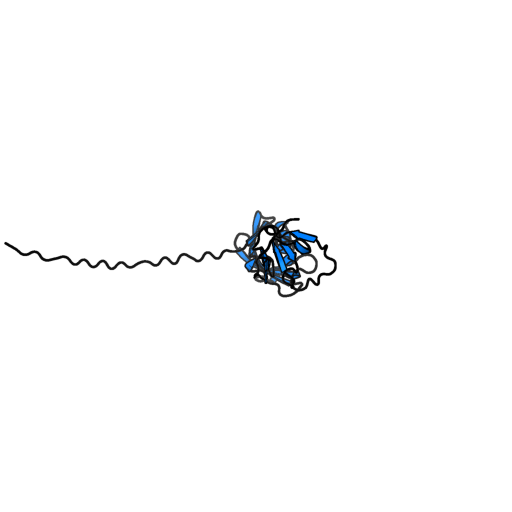PRO A N 1
ATOM 653 C CA . PRO A 1 89 ? -3.112 2.395 17.216 1.00 92.56 89 PRO A CA 1
ATOM 654 C C . PRO A 1 89 ? -3.261 1.975 18.684 1.00 92.56 89 PRO A C 1
ATOM 656 O O . PRO A 1 89 ? -2.515 2.425 19.548 1.00 92.56 89 PRO A O 1
ATOM 659 N N . GLN A 1 90 ? -4.184 1.048 18.951 1.00 91.75 90 GLN A N 1
ATOM 660 C CA . GLN A 1 90 ? -4.432 0.478 20.288 1.00 91.75 90 GLN A CA 1
ATOM 661 C C . GLN A 1 90 ? -3.807 -0.914 20.473 1.00 91.75 90 GLN A C 1
ATOM 663 O O . GLN A 1 90 ? -3.759 -1.451 21.575 1.00 91.75 90 GLN A O 1
ATOM 668 N N . SER A 1 91 ? -3.323 -1.515 19.388 1.00 91.25 91 SER A N 1
ATOM 669 C CA . SER A 1 91 ? -2.753 -2.863 19.355 1.00 91.25 91 SER A CA 1
ATOM 670 C C . SER A 1 91 ? -1.588 -2.935 18.373 1.00 91.25 91 SER A C 1
ATOM 672 O O . SER A 1 91 ? -1.447 -2.068 17.502 1.00 91.25 91 SER A O 1
ATOM 674 N N . GLN A 1 92 ? -0.770 -3.988 18.468 1.00 88.31 92 GLN A N 1
ATOM 675 C CA . GLN A 1 92 ? 0.257 -4.246 17.458 1.00 88.31 92 GLN A CA 1
ATOM 676 C C . GLN A 1 92 ? -0.361 -4.420 16.064 1.00 88.31 92 GLN A C 1
ATOM 678 O O . GLN A 1 92 ? 0.211 -3.935 15.096 1.00 88.31 92 GLN A O 1
ATOM 683 N N . ALA A 1 93 ? -1.561 -5.002 15.961 1.00 91.19 93 ALA A N 1
ATOM 684 C CA . ALA A 1 93 ? -2.249 -5.156 14.683 1.00 91.19 93 ALA A CA 1
ATOM 685 C C . ALA A 1 93 ? -2.565 -3.811 14.019 1.00 91.19 93 ALA A C 1
ATOM 687 O O . ALA A 1 93 ? -2.235 -3.600 12.859 1.00 91.19 93 ALA A O 1
ATOM 688 N N . THR A 1 94 ? -3.114 -2.851 14.766 1.00 93.38 94 THR A N 1
ATOM 689 C CA . THR A 1 94 ? -3.379 -1.501 14.234 1.00 93.38 94 THR A CA 1
ATOM 690 C C . THR A 1 94 ? -2.098 -0.713 13.939 1.00 93.38 94 THR A C 1
ATOM 692 O O . THR A 1 94 ? -2.099 0.128 13.049 1.00 93.38 94 THR A O 1
ATOM 695 N N . ARG A 1 95 ? -0.985 -1.000 14.635 1.00 91.75 95 ARG A N 1
ATOM 696 C CA . ARG A 1 95 ? 0.331 -0.433 14.282 1.00 91.75 95 ARG A CA 1
ATOM 697 C C . ARG A 1 95 ? 0.837 -1.022 12.967 1.00 91.75 95 ARG A C 1
ATOM 699 O O . ARG A 1 95 ? 1.220 -0.273 12.082 1.00 91.75 95 ARG A O 1
ATOM 706 N N . ASN A 1 96 ? 0.787 -2.347 12.817 1.00 89.38 96 ASN A N 1
ATOM 707 C CA . ASN A 1 96 ? 1.178 -3.047 11.592 1.00 89.38 96 ASN A CA 1
ATOM 708 C C . ASN A 1 96 ? 0.338 -2.596 10.390 1.00 89.38 96 ASN A C 1
ATOM 710 O O . ASN A 1 96 ? 0.886 -2.377 9.315 1.00 89.38 96 ASN A O 1
ATOM 714 N N . MET A 1 97 ? -0.969 -2.409 10.591 1.00 92.75 97 MET A N 1
ATOM 715 C CA . MET A 1 97 ? -1.891 -1.849 9.603 1.00 92.75 97 MET A CA 1
ATOM 716 C C . MET A 1 97 ? -1.412 -0.480 9.107 1.00 92.75 97 MET A C 1
ATOM 718 O O . MET A 1 97 ? -1.242 -0.294 7.907 1.00 92.75 97 MET A O 1
ATOM 722 N N . LEU A 1 98 ? -1.148 0.470 10.010 1.00 92.12 98 LEU A N 1
ATOM 723 C CA . LEU A 1 98 ? -0.656 1.785 9.591 1.00 92.12 98 LEU A CA 1
ATOM 724 C C . LEU A 1 98 ? 0.742 1.715 8.980 1.00 92.12 98 LEU A C 1
ATOM 726 O O . LEU A 1 98 ? 1.001 2.417 8.013 1.00 92.12 98 LEU A O 1
ATOM 730 N N . ASN A 1 99 ? 1.623 0.847 9.479 1.00 87.75 99 ASN A N 1
ATOM 731 C CA . ASN A 1 99 ? 2.956 0.667 8.904 1.00 87.75 99 ASN A CA 1
ATOM 732 C C . ASN A 1 99 ? 2.882 0.199 7.447 1.00 87.75 99 ASN A C 1
ATOM 734 O O . ASN A 1 99 ? 3.590 0.741 6.600 1.00 87.75 99 ASN A O 1
ATOM 738 N N . VAL A 1 100 ? 2.019 -0.781 7.141 1.00 86.19 100 VAL A N 1
ATOM 739 C CA . VAL A 1 100 ? 1.858 -1.244 5.759 1.00 86.19 100 VAL A CA 1
ATOM 740 C C . VAL A 1 100 ? 1.212 -0.163 4.900 1.00 86.19 100 VAL A C 1
ATOM 742 O O . VAL A 1 100 ? 1.748 0.123 3.838 1.00 86.19 100 VAL A O 1
ATOM 745 N N . VAL A 1 101 ? 0.149 0.503 5.362 1.00 89.62 101 VAL A N 1
ATOM 746 C CA . VAL A 1 101 ? -0.542 1.545 4.582 1.00 89.62 101 VAL A CA 1
ATOM 747 C C . VAL A 1 101 ? 0.386 2.727 4.310 1.00 89.62 101 VAL A C 1
ATOM 749 O O . VAL A 1 101 ? 0.565 3.125 3.165 1.00 89.62 101 VAL A O 1
ATOM 752 N N . CYS A 1 102 ? 1.056 3.241 5.337 1.00 86.75 102 CYS A N 1
ATOM 753 C CA . CYS A 1 102 ? 1.942 4.393 5.207 1.00 86.75 102 CYS A CA 1
ATOM 754 C C . CYS A 1 102 ? 3.255 4.087 4.496 1.00 86.75 102 CYS A C 1
ATOM 756 O O . CYS A 1 102 ? 3.905 5.004 3.999 1.00 86.75 102 CYS A O 1
ATOM 758 N N . SER A 1 103 ? 3.628 2.812 4.344 1.00 80.00 103 SER A N 1
ATOM 759 C CA . SER A 1 103 ? 4.710 2.477 3.420 1.00 80.00 103 SER A CA 1
ATOM 760 C C . SER A 1 103 ? 4.384 2.930 1.989 1.00 80.00 103 SER A C 1
ATOM 762 O O . SER A 1 103 ? 5.295 3.332 1.276 1.00 80.00 103 SER A O 1
ATOM 764 N N . TYR A 1 104 ? 3.103 2.992 1.594 1.00 77.19 104 TYR A N 1
ATOM 765 C CA . TYR A 1 104 ? 2.676 3.398 0.250 1.00 77.19 104 TYR A CA 1
ATOM 766 C C . TYR A 1 104 ? 2.701 4.926 0.047 1.00 77.19 104 TYR A C 1
ATOM 768 O O . TYR A 1 104 ? 2.873 5.371 -1.088 1.00 77.19 104 TYR A O 1
ATOM 776 N N . SER A 1 105 ? 2.615 5.732 1.117 1.00 69.31 105 SER A N 1
ATOM 777 C CA . SER A 1 105 ? 2.603 7.209 1.037 1.00 69.31 105 SER A CA 1
ATOM 778 C C . SER A 1 105 ? 3.966 7.805 0.653 1.00 69.31 105 SER A C 1
ATOM 780 O O . SER A 1 105 ? 4.061 8.893 0.092 1.00 69.31 105 SER A O 1
ATOM 782 N N . THR A 1 106 ? 5.051 7.065 0.903 1.00 57.31 106 THR A N 1
ATOM 783 C CA . THR A 1 106 ? 6.431 7.540 0.696 1.00 57.31 106 THR A CA 1
ATOM 784 C C . THR A 1 106 ? 6.959 7.356 -0.732 1.00 57.31 106 THR A C 1
ATOM 786 O O . THR A 1 106 ? 8.016 7.895 -1.073 1.00 57.31 106 THR A O 1
ATOM 789 N N . TYR A 1 107 ? 6.223 6.654 -1.599 1.00 51.75 107 TYR A N 1
ATOM 790 C CA . TYR A 1 107 ? 6.701 6.296 -2.939 1.00 51.75 107 TYR A CA 1
ATOM 791 C C . TYR A 1 107 ? 6.584 7.400 -3.995 1.00 51.75 107 TYR A C 1
ATOM 793 O O . TYR A 1 107 ? 7.220 7.291 -5.040 1.00 51.75 107 TYR A O 1
ATOM 801 N N . GLU A 1 108 ? 5.869 8.498 -3.725 1.00 45.81 108 GLU A N 1
ATOM 802 C CA . GLU A 1 108 ? 5.767 9.630 -4.663 1.00 45.81 108 GLU A CA 1
ATOM 803 C C . GLU A 1 108 ? 6.800 10.746 -4.393 1.00 45.81 108 GLU A C 1
ATOM 805 O O . GLU A 1 108 ? 6.867 11.736 -5.116 1.00 45.81 108 GLU A O 1
ATOM 810 N N . SER A 1 109 ? 7.650 10.629 -3.363 1.00 42.12 109 SER A N 1
ATOM 811 C CA . SER A 1 109 ? 8.624 11.691 -3.042 1.00 42.12 109 SER A CA 1
ATOM 812 C C . SER A 1 109 ? 9.967 11.219 -2.479 1.00 42.12 109 SER A C 1
ATOM 814 O O . SER A 1 109 ? 10.654 12.006 -1.816 1.00 42.12 109 SER A O 1
ATOM 816 N N . ALA A 1 110 ? 10.366 9.971 -2.721 1.00 48.16 110 ALA A N 1
ATOM 817 C CA . ALA A 1 110 ? 11.715 9.503 -2.418 1.00 48.16 110 ALA A CA 1
ATOM 818 C C . ALA A 1 110 ? 12.712 10.059 -3.450 1.00 48.16 110 ALA A C 1
ATOM 820 O O . ALA A 1 110 ? 13.179 9.355 -4.343 1.00 48.16 110 ALA A O 1
ATOM 821 N N . ALA A 1 111 ? 13.051 11.344 -3.328 1.00 46.50 111 ALA A N 1
ATOM 822 C CA . ALA A 1 111 ? 14.347 11.801 -3.808 1.00 46.50 111 ALA A CA 1
ATOM 823 C C . ALA A 1 111 ? 15.422 10.981 -3.055 1.00 46.50 111 ALA A C 1
ATOM 825 O O . ALA A 1 111 ? 15.373 10.927 -1.822 1.00 46.50 111 ALA A O 1
ATOM 826 N N . PRO A 1 112 ? 16.343 10.292 -3.751 1.00 44.03 112 PRO A N 1
ATOM 827 C CA . PRO A 1 112 ? 17.297 9.385 -3.129 1.00 44.03 112 PRO A CA 1
ATOM 828 C C . PRO A 1 112 ? 18.432 10.196 -2.509 1.00 44.03 112 PRO A C 1
ATOM 830 O O . PRO A 1 112 ? 19.495 10.390 -3.093 1.00 44.03 112 PRO A O 1
ATOM 833 N N . SER A 1 113 ? 18.211 10.692 -1.303 1.00 41.66 113 SER A N 1
ATOM 834 C CA . SER A 1 113 ? 19.257 11.315 -0.505 1.00 41.66 113 SER A CA 1
ATOM 835 C C . SER A 1 113 ? 19.056 10.859 0.937 1.00 41.66 113 SER A C 1
ATOM 837 O O . SER A 1 113 ? 17.969 10.992 1.478 1.00 41.66 113 SER A O 1
ATOM 839 N N . VAL A 1 114 ? 20.106 10.290 1.537 1.00 46.12 114 VAL A N 1
ATOM 840 C CA . VAL A 1 114 ? 20.235 9.767 2.919 1.00 46.12 114 VAL A CA 1
ATOM 841 C C . VAL A 1 114 ? 19.679 8.380 3.301 1.00 46.12 114 VAL A C 1
ATOM 843 O O . VAL A 1 114 ? 19.843 7.984 4.454 1.00 46.12 114 VAL A O 1
ATOM 846 N N . VAL A 1 115 ? 19.157 7.563 2.381 1.00 57.97 115 VAL A N 1
ATOM 847 C CA . VAL A 1 115 ? 18.847 6.143 2.685 1.00 57.97 115 VAL A CA 1
ATOM 848 C C . VAL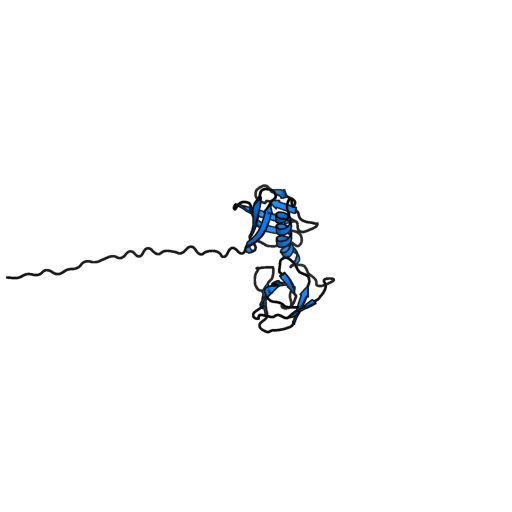 A 1 115 ? 20.037 5.241 2.348 1.00 57.97 115 VAL A C 1
ATOM 850 O O . VAL A 1 115 ? 20.625 5.374 1.277 1.00 57.97 115 VAL A O 1
ATOM 853 N N . SER A 1 116 ? 20.402 4.333 3.262 1.00 66.69 116 SER A N 1
ATOM 854 C CA . SER A 1 116 ? 21.478 3.350 3.060 1.00 66.69 116 SER A CA 1
ATOM 855 C C . SER A 1 116 ? 21.264 2.594 1.747 1.00 66.69 116 SER A C 1
ATOM 857 O O . SER A 1 116 ? 20.246 1.920 1.578 1.00 66.69 116 SER A O 1
ATOM 859 N N . ARG A 1 117 ? 22.211 2.747 0.817 1.00 82.25 117 ARG A N 1
ATOM 860 C CA . ARG A 1 117 ? 22.214 2.081 -0.485 1.00 82.25 117 ARG A CA 1
ATOM 861 C C . ARG A 1 117 ? 22.853 0.712 -0.327 1.00 82.25 117 ARG A C 1
ATOM 863 O O . ARG A 1 117 ? 24.003 0.618 0.101 1.00 82.25 117 ARG A O 1
ATOM 870 N N . GLN A 1 118 ? 22.128 -0.329 -0.706 1.00 90.06 118 GLN A N 1
ATOM 871 C CA . GLN A 1 118 ? 22.639 -1.693 -0.703 1.00 90.06 118 GLN A CA 1
ATOM 872 C C . GLN A 1 118 ? 22.456 -2.312 -2.086 1.00 90.06 118 GLN A C 1
ATOM 874 O O . GLN A 1 118 ? 21.414 -2.145 -2.712 1.00 90.06 118 GLN A O 1
ATOM 879 N N . ALA A 1 119 ? 23.471 -3.028 -2.566 1.00 91.75 119 ALA A N 1
ATOM 880 C CA . ALA A 1 119 ? 23.344 -3.815 -3.783 1.00 91.75 119 ALA A CA 1
ATOM 881 C C . ALA A 1 119 ? 22.607 -5.122 -3.461 1.00 91.75 119 ALA A C 1
ATOM 883 O O . ALA A 1 119 ? 23.006 -5.842 -2.545 1.00 91.75 119 ALA A O 1
ATOM 884 N N . ALA A 1 120 ? 21.561 -5.432 -4.223 1.00 94.00 120 ALA A N 1
ATOM 885 C CA . ALA A 1 120 ? 20.817 -6.682 -4.124 1.00 94.00 120 ALA A CA 1
ATOM 886 C C . ALA A 1 120 ? 20.861 -7.425 -5.462 1.00 94.00 120 ALA A C 1
ATOM 888 O O . ALA A 1 120 ? 20.683 -6.829 -6.526 1.00 94.00 120 ALA A O 1
ATOM 889 N N . LEU A 1 121 ? 21.092 -8.734 -5.423 1.00 96.19 121 LEU A N 1
ATOM 890 C CA . LEU A 1 121 ? 21.054 -9.596 -6.596 1.00 96.19 121 LEU A CA 1
ATOM 891 C C . LEU A 1 121 ? 19.611 -10.000 -6.895 1.00 96.19 121 LEU A C 1
ATOM 893 O O . LEU A 1 121 ? 18.988 -10.699 -6.100 1.00 96.19 121 LEU A O 1
ATOM 897 N N . VAL A 1 122 ? 19.106 -9.652 -8.076 1.00 95.25 122 VAL A N 1
ATOM 898 C CA . VAL A 1 122 ? 17.816 -10.154 -8.567 1.00 95.25 122 VAL A CA 1
ATOM 899 C C . VAL A 1 122 ? 17.953 -11.643 -8.884 1.00 95.25 122 VAL A C 1
ATOM 901 O O . VAL A 1 122 ? 18.552 -12.022 -9.891 1.00 95.25 122 VAL A O 1
ATOM 904 N N . ASN A 1 123 ? 17.448 -12.509 -8.007 1.00 90.31 123 ASN A N 1
ATOM 905 C CA . ASN A 1 123 ? 17.757 -13.943 -8.012 1.00 90.31 123 ASN A CA 1
ATOM 906 C C . ASN A 1 123 ? 16.793 -14.795 -8.853 1.00 90.31 123 ASN A C 1
ATOM 908 O O . ASN A 1 123 ? 17.187 -15.876 -9.294 1.00 90.31 123 ASN A O 1
ATOM 912 N N . ALA A 1 124 ? 15.569 -14.313 -9.084 1.00 83.19 124 ALA A N 1
ATOM 913 C CA . ALA A 1 124 ? 14.511 -15.041 -9.782 1.00 83.19 124 ALA A CA 1
ATOM 914 C C . ALA A 1 124 ? 13.836 -14.216 -10.902 1.00 83.19 124 ALA A C 1
ATOM 916 O O . ALA A 1 124 ? 12.646 -13.920 -10.807 1.00 83.19 124 ALA A O 1
ATOM 917 N N . PRO A 1 125 ? 14.555 -13.851 -11.985 1.00 86.62 125 PRO A N 1
ATOM 918 C CA . PRO A 1 125 ? 13.922 -13.226 -13.142 1.00 86.62 125 PRO A CA 1
ATOM 919 C C . PRO A 1 125 ? 12.843 -14.135 -13.770 1.00 86.62 125 PRO A C 1
ATOM 921 O O . PRO A 1 125 ? 13.059 -15.345 -13.865 1.00 86.62 125 PRO A O 1
ATOM 924 N N . PRO A 1 126 ? 11.727 -13.582 -14.282 1.00 92.00 126 PRO A N 1
ATOM 925 C CA . PRO A 1 126 ? 11.407 -12.157 -14.317 1.00 92.00 126 PRO A CA 1
ATOM 926 C C . PRO A 1 126 ? 10.985 -11.605 -12.944 1.00 92.00 126 PRO A C 1
ATOM 928 O O . PRO A 1 126 ? 10.038 -12.099 -12.338 1.00 92.00 126 PRO A O 1
ATOM 931 N N . SER A 1 127 ? 11.635 -10.522 -12.511 1.00 94.38 127 SER A N 1
ATOM 932 C CA . SER A 1 127 ? 11.307 -9.804 -11.271 1.00 94.38 127 SER A CA 1
ATOM 933 C C . SER A 1 127 ? 10.645 -8.474 -11.600 1.00 94.38 127 SER A C 1
ATOM 935 O O . SER A 1 127 ? 11.072 -7.773 -12.516 1.00 94.38 127 SER A O 1
ATOM 937 N N . ASN A 1 128 ? 9.589 -8.119 -10.878 1.00 94.44 128 ASN A N 1
ATOM 938 C CA . ASN A 1 128 ? 8.769 -6.954 -11.189 1.00 94.44 128 ASN A CA 1
ATOM 939 C C . ASN A 1 128 ? 9.033 -5.832 -10.198 1.00 94.44 128 ASN A C 1
ATOM 941 O O . ASN A 1 128 ? 8.800 -5.994 -9.000 1.00 94.44 128 ASN A O 1
ATOM 945 N N . ILE A 1 129 ? 9.423 -4.679 -10.732 1.00 92.88 129 ILE A N 1
ATOM 946 C CA . ILE A 1 129 ? 9.418 -3.429 -9.988 1.00 92.88 129 ILE A CA 1
ATOM 947 C C . ILE A 1 129 ? 8.019 -2.833 -10.081 1.00 92.88 129 ILE A C 1
ATOM 949 O O . ILE A 1 129 ? 7.455 -2.745 -11.174 1.00 92.88 129 ILE A O 1
ATOM 953 N N . ARG A 1 130 ? 7.444 -2.420 -8.956 1.00 91.25 130 ARG A N 1
ATOM 954 C CA . ARG A 1 130 ? 6.084 -1.867 -8.880 1.00 91.25 130 ARG A CA 1
ATOM 955 C C . ARG A 1 130 ? 6.091 -0.429 -8.382 1.00 91.25 130 ARG A C 1
ATOM 957 O O . ARG A 1 130 ? 7.057 0.003 -7.768 1.00 91.25 130 ARG A O 1
ATOM 964 N N . ALA A 1 131 ? 5.024 0.311 -8.673 1.00 81.19 131 ALA A N 1
ATOM 965 C CA . ALA A 1 131 ? 4.880 1.704 -8.238 1.00 81.19 131 ALA A CA 1
ATOM 966 C C . ALA A 1 131 ? 4.746 1.810 -6.715 1.00 81.19 131 ALA A C 1
ATOM 968 O O . ALA A 1 131 ? 5.304 2.693 -6.080 1.00 81.19 131 ALA A O 1
ATOM 969 N N . THR A 1 132 ? 4.016 0.860 -6.153 1.00 77.62 132 THR A N 1
ATOM 970 C CA . THR A 1 132 ? 3.796 0.653 -4.730 1.00 77.62 132 THR A CA 1
ATOM 971 C C . THR A 1 132 ? 3.810 -0.851 -4.477 1.00 77.62 132 THR A C 1
ATOM 973 O O . THR A 1 132 ? 3.732 -1.632 -5.441 1.00 77.62 132 THR A O 1
ATOM 976 N N . PRO A 1 133 ? 3.911 -1.299 -3.216 1.00 81.31 133 PRO A N 1
ATOM 977 C CA . PRO A 1 133 ? 3.756 -2.711 -2.916 1.00 81.31 133 PRO A CA 1
ATOM 978 C C . PRO A 1 133 ? 2.449 -3.230 -3.529 1.00 81.31 133 PRO A C 1
ATOM 980 O O . PRO A 1 133 ? 1.439 -2.544 -3.511 1.00 81.31 133 PRO A O 1
ATOM 983 N N . ASN A 1 134 ? 2.493 -4.381 -4.200 1.00 78.69 134 ASN A N 1
ATOM 984 C CA . ASN A 1 134 ? 1.355 -4.958 -4.937 1.00 78.69 134 ASN A CA 1
ATOM 985 C C . ASN A 1 134 ? 0.712 -4.139 -6.076 1.00 78.69 134 ASN A C 1
ATOM 987 O O . ASN A 1 134 ? -0.019 -4.715 -6.879 1.00 78.69 134 ASN A O 1
ATOM 991 N N . GLY A 1 135 ? 1.032 -2.856 -6.230 1.00 75.00 135 GLY A N 1
ATOM 992 C CA . GLY A 1 135 ? 0.475 -1.988 -7.260 1.00 75.00 135 GLY A CA 1
ATOM 993 C C . GLY A 1 135 ? 0.951 -2.322 -8.676 1.00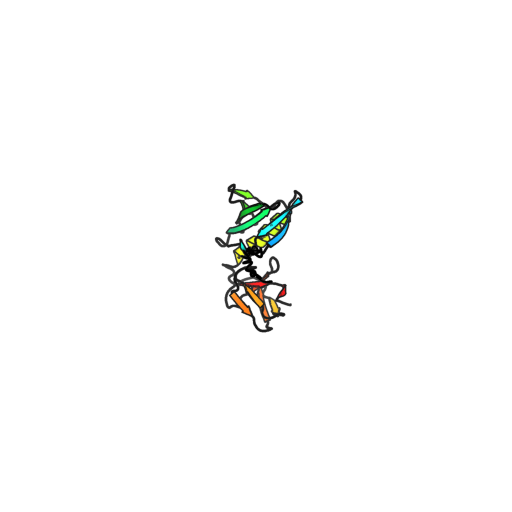 75.00 135 GLY A C 1
ATOM 994 O O . GLY A 1 135 ? 1.615 -3.333 -8.931 1.00 75.00 135 GLY A O 1
ATOM 995 N N . ARG A 1 136 ? 0.629 -1.446 -9.635 1.00 83.25 136 ARG A N 1
ATOM 996 C CA . ARG A 1 136 ? 1.000 -1.636 -11.050 1.00 83.25 136 ARG A CA 1
ATOM 997 C C . ARG A 1 136 ? 2.508 -1.865 -11.227 1.00 83.25 136 ARG A C 1
ATOM 999 O O . ARG A 1 136 ? 3.327 -1.247 -10.545 1.00 83.25 136 ARG A O 1
ATOM 1006 N N . ILE A 1 137 ? 2.869 -2.719 -12.182 1.00 90.31 137 ILE A N 1
ATOM 1007 C CA . ILE A 1 137 ? 4.265 -2.978 -12.560 1.00 90.31 137 ILE A CA 1
ATOM 1008 C C . ILE A 1 137 ? 4.798 -1.766 -13.336 1.00 90.31 137 ILE A C 1
ATOM 1010 O O . ILE A 1 137 ? 4.189 -1.351 -14.319 1.00 90.31 137 ILE A O 1
ATOM 1014 N N . LEU A 1 138 ? 5.927 -1.207 -12.895 1.00 88.06 138 LEU A N 1
ATOM 1015 C CA . LEU A 1 138 ? 6.658 -0.147 -13.596 1.00 88.06 138 LEU A CA 1
ATOM 1016 C C . LEU A 1 138 ? 7.550 -0.731 -14.688 1.00 88.06 138 LEU A C 1
ATOM 1018 O O . LEU A 1 138 ? 7.524 -0.272 -15.826 1.00 88.06 138 LEU A O 1
ATOM 1022 N N . CYS A 1 139 ? 8.338 -1.750 -14.341 1.00 94.19 139 CYS A N 1
ATOM 1023 C CA . CYS A 1 139 ? 9.123 -2.515 -15.298 1.00 94.19 139 CYS A CA 1
ATOM 1024 C C . CYS A 1 139 ? 9.438 -3.920 -14.770 1.00 94.19 139 CYS A C 1
ATOM 1026 O O . CYS A 1 139 ? 9.294 -4.216 -13.581 1.00 94.19 139 CYS A O 1
ATOM 1028 N N . THR A 1 140 ? 9.880 -4.790 -15.676 1.00 96.06 140 THR A N 1
ATOM 1029 C CA . THR A 1 140 ? 10.274 -6.166 -15.367 1.00 96.06 140 THR A CA 1
ATOM 1030 C C . THR A 1 140 ? 11.758 -6.345 -15.649 1.00 96.06 140 THR A C 1
ATOM 1032 O O . THR A 1 140 ? 12.203 -6.196 -16.789 1.00 96.06 140 THR A O 1
ATOM 1035 N N . ILE A 1 141 ? 12.516 -6.726 -14.627 1.00 94.38 141 ILE A N 1
ATOM 1036 C CA . ILE A 1 141 ? 13.916 -7.119 -14.741 1.00 94.38 141 ILE A CA 1
ATOM 1037 C C . ILE A 1 141 ? 13.958 -8.550 -15.271 1.00 94.38 141 ILE A C 1
ATOM 1039 O O . ILE A 1 141 ? 13.485 -9.489 -14.629 1.00 94.38 141 ILE A O 1
ATOM 1043 N N . ARG A 1 142 ? 14.503 -8.716 -16.478 1.00 95.12 142 ARG A N 1
ATOM 1044 C CA . ARG A 1 142 ? 14.502 -9.995 -17.212 1.00 95.12 142 ARG A CA 1
ATOM 1045 C C . ARG A 1 142 ? 15.762 -10.827 -17.005 1.00 95.12 142 ARG A C 1
ATOM 1047 O O . ARG A 1 142 ? 15.795 -11.986 -17.401 1.00 95.12 142 ARG A O 1
ATOM 1054 N N . THR A 1 143 ? 16.790 -10.244 -16.406 1.00 92.69 143 THR A N 1
ATOM 1055 C CA . THR A 1 143 ? 18.106 -10.858 -16.249 1.00 92.69 143 THR A CA 1
ATOM 1056 C C . THR A 1 143 ? 18.517 -10.871 -14.791 1.00 92.69 143 THR A C 1
ATOM 1058 O O . THR A 1 143 ? 18.144 -9.992 -14.021 1.00 92.69 143 THR A O 1
ATOM 1061 N N . ARG A 1 144 ? 19.320 -11.863 -14.417 1.00 93.56 144 ARG A N 1
ATOM 1062 C CA . ARG A 1 144 ? 19.941 -11.918 -13.097 1.00 93.56 144 ARG A CA 1
ATOM 1063 C C . ARG A 1 144 ? 21.025 -10.845 -13.036 1.00 93.56 144 ARG A C 1
ATOM 1065 O O . ARG A 1 144 ? 22.071 -10.998 -13.660 1.00 93.56 144 ARG A O 1
ATOM 1072 N N . SER A 1 145 ? 20.753 -9.751 -12.337 1.00 93.44 145 SER A N 1
ATOM 1073 C CA . SER A 1 145 ? 21.644 -8.594 -12.230 1.00 93.44 145 SER A CA 1
ATOM 1074 C C . SER A 1 145 ? 21.562 -7.972 -10.842 1.00 93.44 145 SER A C 1
ATOM 1076 O O . SER A 1 145 ? 20.582 -8.174 -10.122 1.00 93.44 145 SER A O 1
ATOM 1078 N N . TYR A 1 146 ? 22.593 -7.216 -10.471 1.00 94.94 146 TYR A N 1
ATOM 1079 C CA . TYR A 1 146 ? 22.547 -6.388 -9.273 1.00 94.94 146 TYR A CA 1
ATOM 1080 C C . TYR A 1 146 ? 21.735 -5.125 -9.541 1.00 94.94 146 TYR A C 1
ATOM 1082 O O . TYR A 1 146 ? 21.865 -4.516 -10.603 1.00 94.94 146 TYR A O 1
ATOM 1090 N N . ILE A 1 147 ? 20.910 -4.754 -8.571 1.00 94.62 147 ILE A N 1
ATOM 1091 C CA . ILE A 1 147 ? 20.220 -3.470 -8.515 1.00 94.62 147 ILE A CA 1
ATOM 1092 C C . ILE A 1 147 ? 20.521 -2.794 -7.189 1.00 94.62 147 ILE A C 1
ATOM 1094 O O . ILE A 1 147 ? 20.871 -3.450 -6.205 1.00 94.62 147 ILE A O 1
ATOM 1098 N N . ASP A 1 148 ? 20.343 -1.484 -7.165 1.00 93.94 148 ASP A N 1
ATOM 1099 C CA . ASP A 1 148 ? 20.381 -0.730 -5.928 1.00 93.94 148 ASP A CA 1
ATOM 1100 C C . ASP A 1 148 ? 19.019 -0.785 -5.249 1.00 93.94 148 ASP A C 1
ATOM 1102 O O . ASP A 1 148 ? 17.978 -0.559 -5.875 1.00 93.94 148 ASP A O 1
ATOM 1106 N N . VAL A 1 149 ? 19.037 -1.104 -3.960 1.00 92.81 149 VAL A N 1
ATOM 1107 C CA . VAL A 1 149 ? 17.867 -1.037 -3.097 1.00 92.81 149 VAL A CA 1
ATOM 1108 C C . VAL A 1 149 ? 18.082 -0.065 -1.948 1.00 92.81 149 VAL A C 1
ATOM 1110 O O . VAL A 1 149 ? 19.208 0.181 -1.502 1.00 92.81 149 VAL A O 1
ATOM 1113 N N . TYR A 1 150 ? 16.969 0.474 -1.464 1.00 87.25 150 TYR A N 1
ATOM 1114 C CA . TYR A 1 150 ? 16.909 1.525 -0.463 1.00 87.25 150 TYR A CA 1
ATOM 1115 C C . TYR A 1 150 ? 15.819 1.197 0.552 1.00 87.25 150 TYR A C 1
ATOM 1117 O O . TYR A 1 150 ? 14.659 1.042 0.180 1.00 87.25 150 TYR A O 1
ATOM 1125 N N . GLY A 1 151 ? 16.183 1.138 1.836 1.00 80.25 151 GLY A N 1
ATOM 1126 C CA . GLY A 1 151 ? 15.234 0.868 2.920 1.00 80.25 151 GLY A CA 1
ATOM 1127 C C . GLY A 1 151 ? 14.502 -0.477 2.795 1.00 80.25 151 GLY A C 1
ATOM 1128 O O . GLY A 1 151 ? 14.569 -1.171 1.788 1.00 80.25 151 GLY A O 1
ATOM 1129 N N . TYR A 1 152 ? 13.801 -0.867 3.851 1.00 80.19 152 TYR A N 1
ATOM 1130 C CA . TYR A 1 152 ? 12.961 -2.061 3.852 1.00 80.19 152 TYR A CA 1
ATOM 1131 C C . TYR A 1 152 ? 11.690 -1.760 4.630 1.00 80.19 152 TYR A C 1
ATOM 1133 O O . TYR A 1 152 ? 11.757 -1.239 5.746 1.00 80.19 152 TYR A O 1
ATOM 1141 N N . SER A 1 153 ? 10.538 -2.080 4.051 1.00 72.56 153 SER A N 1
ATOM 1142 C CA . SER A 1 153 ? 9.259 -1.940 4.734 1.00 72.56 153 SER A CA 1
ATOM 1143 C C . SER A 1 153 ? 8.262 -2.976 4.237 1.00 72.56 153 SER A C 1
ATOM 1145 O O . SER A 1 153 ? 8.053 -3.126 3.035 1.00 72.56 153 SER A O 1
ATOM 1147 N N . ALA A 1 154 ? 7.651 -3.697 5.179 1.00 71.94 154 ALA A N 1
ATOM 1148 C CA . ALA A 1 154 ? 6.560 -4.642 4.933 1.00 71.94 154 ALA A CA 1
ATOM 1149 C C . ALA A 1 154 ? 6.833 -5.686 3.822 1.00 71.94 154 ALA A C 1
ATOM 1151 O O . ALA A 1 154 ? 5.921 -6.040 3.079 1.00 71.94 154 ALA A O 1
ATOM 1152 N N . GLY A 1 155 ? 8.073 -6.177 3.703 1.00 80.62 155 GLY A N 1
ATOM 1153 C CA . GLY A 1 155 ? 8.468 -7.162 2.683 1.00 80.62 155 GLY A CA 1
ATOM 1154 C C . GLY A 1 155 ? 8.923 -6.559 1.350 1.00 80.62 155 GLY A C 1
ATOM 1155 O O . GLY A 1 155 ? 9.166 -7.291 0.391 1.00 80.62 155 GLY A O 1
ATOM 1156 N N . TRP A 1 156 ? 9.051 -5.233 1.261 1.00 87.88 156 TRP A N 1
ATOM 1157 C CA . TRP A 1 156 ? 9.427 -4.527 0.037 1.00 87.88 156 TRP A CA 1
ATOM 1158 C C . TRP A 1 156 ? 10.662 -3.660 0.246 1.00 87.88 156 TRP A C 1
ATOM 1160 O O . TRP A 1 156 ? 10.809 -2.976 1.260 1.00 87.88 156 TRP A O 1
ATOM 1170 N N . TYR A 1 157 ? 11.531 -3.684 -0.756 1.00 91.06 157 TYR A N 1
ATOM 1171 C CA . TYR A 1 157 ? 12.686 -2.812 -0.888 1.00 91.06 157 TYR A CA 1
ATOM 1172 C C . TYR A 1 157 ? 12.382 -1.728 -1.916 1.00 91.06 157 TYR A C 1
ATOM 1174 O O . TYR A 1 157 ? 11.899 -2.045 -3.007 1.00 91.06 157 TYR A O 1
ATOM 1182 N N . SER A 1 158 ? 12.703 -0.470 -1.619 1.00 88.50 158 SER A N 1
ATOM 1183 C CA . SER A 1 158 ? 12.628 0.587 -2.630 1.00 88.50 158 SER A CA 1
ATOM 1184 C C . SER A 1 158 ? 13.790 0.446 -3.609 1.00 88.50 158 SER A C 1
ATOM 1186 O O . SER A 1 158 ? 14.872 0.007 -3.233 1.00 88.50 158 SER A O 1
ATOM 1188 N N . THR A 1 159 ? 13.600 0.820 -4.868 1.00 91.88 159 THR A N 1
ATOM 1189 C CA . THR A 1 159 ? 14.639 0.773 -5.906 1.00 91.88 159 THR A CA 1
ATOM 1190 C C . THR A 1 159 ? 14.331 1.767 -7.023 1.00 91.88 159 THR A C 1
ATOM 1192 O O . THR A 1 159 ? 13.183 2.160 -7.222 1.00 91.88 159 THR A O 1
ATOM 1195 N N . ASP A 1 160 ? 15.357 2.170 -7.762 1.00 90.25 160 ASP A N 1
ATOM 1196 C CA . ASP A 1 160 ? 15.295 3.022 -8.951 1.00 90.25 160 ASP A CA 1
ATOM 1197 C C . ASP A 1 160 ? 15.661 2.256 -10.236 1.00 90.25 160 ASP A C 1
ATOM 1199 O O . ASP A 1 160 ? 15.896 2.859 -11.284 1.00 90.25 160 ASP A O 1
ATOM 1203 N N . ALA A 1 161 ? 15.657 0.917 -10.191 1.00 91.56 161 ALA A N 1
ATOM 1204 C CA . ALA A 1 161 ? 16.050 0.045 -11.303 1.00 91.56 161 ALA A CA 1
ATOM 1205 C C . ALA A 1 161 ? 15.272 0.277 -12.618 1.00 91.56 161 ALA A C 1
ATOM 1207 O O . ALA A 1 161 ? 15.747 -0.109 -13.684 1.00 91.56 161 ALA A O 1
ATOM 1208 N N . CYS A 1 162 ? 14.098 0.920 -12.568 1.00 89.81 162 CYS A N 1
ATOM 1209 C CA . CYS A 1 162 ? 13.324 1.318 -13.752 1.00 89.81 162 CYS A CA 1
ATOM 1210 C C . CYS A 1 162 ? 13.561 2.771 -14.196 1.00 89.81 162 CYS A C 1
ATOM 1212 O O . CYS A 1 162 ? 12.704 3.335 -14.875 1.00 89.81 162 CYS A O 1
ATOM 1214 N N . SER A 1 163 ? 14.657 3.408 -13.770 1.00 85.88 163 SER A N 1
ATOM 1215 C CA . SER A 1 163 ? 14.915 4.845 -13.983 1.00 85.88 163 SER A CA 1
ATOM 1216 C C . SER A 1 163 ? 13.848 5.771 -13.375 1.00 85.88 163 SER A C 1
ATOM 1218 O O . SER A 1 163 ? 13.731 6.934 -13.747 1.00 85.88 163 SER A O 1
ATOM 1220 N N . GLN A 1 164 ? 13.070 5.244 -12.433 1.00 84.00 164 GLN A N 1
ATOM 1221 C CA . GLN A 1 164 ? 12.096 5.941 -11.600 1.00 84.00 164 GLN A CA 1
ATOM 1222 C C . GLN A 1 164 ? 11.943 5.154 -10.295 1.00 84.00 164 GLN A C 1
ATOM 1224 O O . GLN A 1 164 ? 12.222 3.951 -10.269 1.00 84.00 164 GLN A O 1
ATOM 1229 N N . ALA A 1 165 ? 11.501 5.822 -9.230 1.00 82.19 165 ALA A N 1
ATOM 1230 C CA . ALA A 1 165 ? 11.288 5.184 -7.937 1.00 82.19 165 ALA A CA 1
ATOM 1231 C C . ALA A 1 165 ? 10.192 4.108 -8.016 1.00 82.19 165 ALA A C 1
ATOM 1233 O O . ALA A 1 165 ? 9.136 4.313 -8.616 1.00 82.19 165 ALA A O 1
ATOM 1234 N N . GLY A 1 166 ? 10.449 2.966 -7.390 1.00 89.38 166 GLY A N 1
ATOM 1235 C CA . GLY A 1 166 ? 9.507 1.866 -7.252 1.00 89.38 166 GLY A CA 1
ATOM 1236 C C . GLY A 1 166 ? 9.942 0.890 -6.168 1.00 89.38 166 GLY A C 1
ATOM 1237 O O . GLY A 1 166 ? 10.829 1.183 -5.366 1.00 89.38 166 GLY A O 1
ATOM 1238 N N . VAL A 1 167 ? 9.321 -0.285 -6.157 1.00 89.44 167 VAL A N 1
ATOM 1239 C CA . VAL A 1 167 ? 9.579 -1.343 -5.179 1.00 89.44 167 VAL A CA 1
ATOM 1240 C C . VAL A 1 167 ? 9.826 -2.691 -5.805 1.00 89.44 167 VAL A C 1
ATOM 1242 O O . VAL A 1 167 ? 9.190 -3.045 -6.796 1.00 89.44 167 VAL A O 1
ATOM 1245 N N . ILE A 1 168 ? 10.671 -3.483 -5.157 1.00 92.94 168 ILE A N 1
ATOM 1246 C CA . ILE A 1 168 ? 10.852 -4.905 -5.425 1.00 92.94 168 ILE A CA 1
ATOM 1247 C C . ILE A 1 168 ? 10.572 -5.708 -4.154 1.00 92.94 168 ILE A C 1
ATOM 1249 O O . ILE A 1 168 ? 10.973 -5.324 -3.057 1.00 92.94 168 ILE A O 1
ATOM 1253 N N . HIS A 1 169 ? 9.843 -6.814 -4.293 1.00 93.56 169 HIS A N 1
ATOM 1254 C CA . HIS A 1 169 ? 9.530 -7.680 -3.159 1.00 93.56 169 HIS A CA 1
ATOM 1255 C C . HIS A 1 169 ? 10.788 -8.422 -2.698 1.00 93.56 169 HIS A C 1
ATOM 1257 O O . HIS A 1 169 ? 11.582 -8.870 -3.528 1.00 93.56 169 HIS A O 1
ATOM 1263 N N . GLU A 1 170 ? 10.942 -8.611 -1.391 1.00 92.00 170 GLU A N 1
ATOM 1264 C CA . GLU A 1 170 ? 12.093 -9.288 -0.782 1.00 92.00 170 GLU A CA 1
ATOM 1265 C C . GLU A 1 170 ? 12.340 -10.688 -1.355 1.00 92.00 170 GLU A C 1
ATOM 1267 O O . GLU A 1 170 ? 13.482 -11.103 -1.512 1.00 92.00 170 GLU A O 1
ATOM 1272 N N . SER A 1 171 ? 11.280 -11.395 -1.765 1.00 93.38 171 SER A N 1
ATOM 1273 C CA . SER A 1 171 ? 11.401 -12.736 -2.348 1.00 93.38 171 SER A CA 1
ATOM 1274 C C . SER A 1 171 ? 12.086 -12.759 -3.722 1.00 93.38 171 SER A C 1
ATOM 1276 O O . SER A 1 171 ? 12.361 -13.839 -4.239 1.00 93.38 171 SER A O 1
ATOM 1278 N N . GLN A 1 172 ? 12.282 -11.597 -4.353 1.00 94.38 172 GLN A N 1
ATOM 1279 C CA . GLN A 1 172 ? 12.847 -11.452 -5.699 1.00 94.38 172 GLN A CA 1
ATOM 1280 C C . GLN A 1 172 ? 14.313 -11.000 -5.687 1.00 94.38 172 GLN A C 1
ATOM 1282 O O . GLN A 1 172 ? 14.905 -10.813 -6.758 1.00 94.38 172 GLN A O 1
ATOM 1287 N N . VAL A 1 173 ? 14.883 -10.798 -4.496 1.00 93.81 173 VAL A N 1
ATOM 1288 C CA . VAL A 1 173 ? 16.249 -10.317 -4.299 1.00 93.81 173 VAL A CA 1
ATOM 1289 C C . VAL A 1 173 ? 17.006 -11.167 -3.279 1.00 93.81 173 VAL A C 1
ATOM 1291 O O . VAL A 1 173 ? 16.423 -11.845 -2.439 1.00 93.81 173 VAL A O 1
ATOM 1294 N N . GLN A 1 174 ? 18.331 -11.153 -3.377 1.00 94.00 174 GLN A N 1
ATOM 12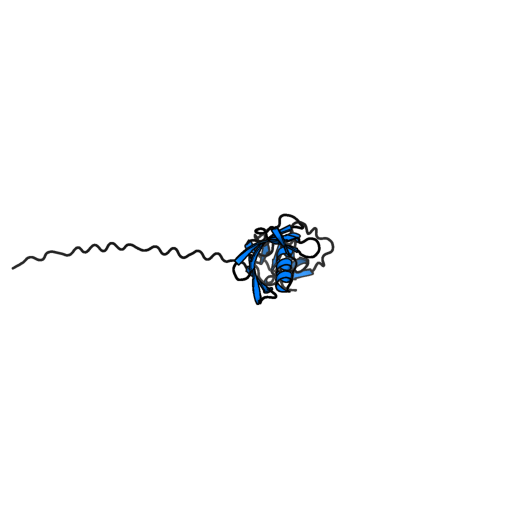95 C CA . GLN A 1 174 ? 19.267 -11.780 -2.444 1.00 94.00 174 GLN A CA 1
ATOM 1296 C C . GLN A 1 174 ? 20.392 -10.799 -2.119 1.00 94.00 174 GLN A C 1
ATOM 1298 O O . GLN A 1 174 ? 20.763 -9.987 -2.968 1.00 94.00 174 GLN A O 1
ATOM 1303 N N . PHE A 1 175 ? 20.940 -10.898 -0.913 1.00 88.69 175 PHE A N 1
ATOM 1304 C CA . PHE A 1 175 ? 22.054 -10.083 -0.433 1.00 88.69 175 PHE A CA 1
ATOM 1305 C C . PHE A 1 175 ? 23.261 -10.960 -0.124 1.00 88.69 175 PHE A C 1
ATOM 1307 O O . PHE A 1 175 ? 23.040 -12.115 0.309 1.00 88.69 175 PHE A O 1
#